Protein AF-A0A3N4GYA9-F1 (afdb_monomer_lite)

Sequence (60 aa):
MSLHNPEKPMNSDLITRILDKYFIKKGKTLEVIQRYLSVRYKLIMDKKVLQKRIENLSSN

Radius of gyration: 13.61 Å; chains: 1; bounding box: 32×41×22 Å

Foldseek 3Di:
DDPPPPDPVVDCDPLNVLCCVPCVVPVHDLVVSQVCCCPVVVDRDDSVRSVVSVVVVVVD

Structure (mmCIF, N/CA/C/O backbone):
data_AF-A0A3N4GYA9-F1
#
_entry.id   AF-A0A3N4GYA9-F1
#
loop_
_atom_site.group_PDB
_atom_site.id
_atom_site.type_symbol
_atom_site.label_atom_id
_atom_site.label_alt_id
_atom_site.label_comp_id
_atom_site.label_asym_id
_atom_site.label_entity_id
_atom_site.label_seq_id
_atom_site.pdbx_PDB_ins_code
_atom_site.Cartn_x
_atom_site.Cartn_y
_atom_site.Cartn_z
_atom_site.occupancy
_atom_site.B_iso_or_equiv
_atom_site.auth_seq_id
_atom_site.auth_comp_id
_atom_site.auth_asym_id
_atom_site.auth_atom_id
_atom_site.pdbx_PDB_model_num
ATOM 1 N N . MET A 1 1 ? -21.978 33.741 0.014 1.00 43.38 1 MET A N 1
ATOM 2 C CA . MET A 1 1 ? -22.059 32.644 1.002 1.00 43.38 1 MET A CA 1
ATOM 3 C C . MET A 1 1 ? -21.905 31.319 0.269 1.00 43.38 1 MET A C 1
ATOM 5 O O . MET A 1 1 ? -22.605 31.101 -0.706 1.00 43.38 1 MET A O 1
ATOM 9 N N . SER A 1 2 ? -20.910 30.544 0.702 1.00 53.00 2 SER A N 1
ATOM 10 C CA . SER A 1 2 ? -20.559 29.142 0.426 1.00 53.00 2 SER A CA 1
ATOM 11 C C . SER A 1 2 ? -21.120 28.428 -0.812 1.00 53.00 2 SER A C 1
ATOM 13 O O . SER A 1 2 ? -22.215 27.883 -0.783 1.00 53.00 2 SER A O 1
ATOM 15 N N . LEU A 1 3 ? -20.249 28.232 -1.802 1.00 46.28 3 LEU A N 1
ATOM 16 C CA . LEU A 1 3 ? -20.112 26.931 -2.459 1.00 46.28 3 LEU A CA 1
ATOM 17 C C . LEU A 1 3 ? -18.812 26.323 -1.928 1.00 46.28 3 LEU A C 1
ATOM 19 O O . LEU A 1 3 ? -17.729 26.589 -2.443 1.00 46.28 3 LEU A O 1
ATOM 23 N N . HIS A 1 4 ? -18.925 25.571 -0.829 1.00 48.12 4 HIS A N 1
ATOM 24 C CA . HIS A 1 4 ? -17.897 24.609 -0.444 1.00 48.12 4 HIS A CA 1
ATOM 25 C C . HIS A 1 4 ? -17.789 23.622 -1.608 1.00 48.12 4 HIS A C 1
ATOM 27 O O . HIS A 1 4 ? -18.607 22.716 -1.741 1.00 48.12 4 HIS A O 1
ATOM 33 N N . ASN A 1 5 ? -16.812 23.830 -2.487 1.00 50.16 5 ASN A N 1
ATOM 34 C CA . ASN A 1 5 ? -16.310 22.738 -3.299 1.00 50.16 5 ASN A CA 1
ATOM 35 C C . ASN A 1 5 ? -15.689 21.758 -2.300 1.00 50.16 5 ASN A C 1
ATOM 37 O O . ASN A 1 5 ? -14.731 22.157 -1.635 1.00 50.16 5 ASN A O 1
ATOM 41 N N . PRO A 1 6 ? -16.214 20.531 -2.127 1.00 54.94 6 PRO A N 1
ATOM 42 C CA . PRO A 1 6 ? -15.503 19.542 -1.339 1.00 54.94 6 PRO A CA 1
ATOM 43 C C . PRO A 1 6 ? -14.145 19.374 -2.007 1.00 54.94 6 PRO A C 1
ATOM 45 O O . PRO A 1 6 ? -14.060 19.091 -3.206 1.00 54.94 6 PRO A O 1
ATOM 48 N N . GLU A 1 7 ? -13.102 19.675 -1.244 1.00 48.44 7 GLU A N 1
ATOM 49 C CA . GLU A 1 7 ? -11.718 19.635 -1.666 1.00 48.44 7 GLU A CA 1
ATOM 50 C C . GLU A 1 7 ? -11.467 18.308 -2.373 1.00 48.44 7 GLU A C 1
ATOM 52 O O . GLU A 1 7 ? -11.407 17.244 -1.765 1.00 48.44 7 GLU A O 1
ATOM 57 N N . LYS A 1 8 ? -11.362 18.349 -3.699 1.00 50.03 8 LYS A N 1
ATOM 58 C CA . LYS A 1 8 ? -10.798 17.244 -4.458 1.00 50.03 8 LYS A CA 1
ATOM 59 C C . LYS A 1 8 ? -9.357 17.156 -3.945 1.00 50.03 8 LYS A C 1
ATOM 61 O O . LYS A 1 8 ? -8.635 18.129 -4.176 1.00 50.03 8 LYS A O 1
ATOM 66 N N . PRO A 1 9 ? -8.887 16.076 -3.284 1.00 48.97 9 PRO A N 1
ATOM 67 C CA . PRO A 1 9 ? -7.469 15.959 -2.988 1.00 48.97 9 PRO A CA 1
ATOM 68 C C . PRO A 1 9 ? -6.779 15.699 -4.326 1.00 48.97 9 PRO A C 1
ATOM 70 O O . PRO A 1 9 ? -6.602 14.568 -4.787 1.00 48.97 9 PRO A O 1
ATOM 73 N N . MET A 1 10 ? -6.490 16.791 -5.030 1.00 45.78 10 MET A N 1
ATOM 74 C CA . MET A 1 10 ? -6.004 16.834 -6.398 1.00 45.78 10 MET A CA 1
ATOM 75 C C . MET A 1 10 ? -4.498 16.592 -6.377 1.00 45.78 10 MET A C 1
ATOM 77 O O . MET A 1 10 ? -3.716 17.471 -6.691 1.00 45.78 10 MET A O 1
ATOM 81 N N . ASN A 1 11 ? -4.134 15.406 -5.880 1.00 48.66 11 ASN A N 1
ATOM 82 C CA . ASN A 1 11 ? -2.892 14.651 -6.056 1.00 48.66 11 ASN A CA 1
ATOM 83 C C . ASN A 1 11 ? -2.829 13.549 -4.987 1.00 48.66 11 ASN A C 1
ATOM 85 O O . ASN A 1 11 ? -1.863 13.445 -4.236 1.00 48.66 11 ASN A O 1
ATOM 89 N N . SER A 1 12 ? -3.855 12.693 -4.888 1.00 59.12 12 SER A N 1
ATOM 90 C CA . SER A 1 12 ? -3.659 11.424 -4.183 1.00 59.12 12 SER A CA 1
ATOM 91 C C . SER A 1 12 ? -2.529 10.677 -4.887 1.00 59.12 12 SER A C 1
ATOM 93 O O . SER A 1 12 ? -2.705 10.231 -6.027 1.00 59.12 12 SER A O 1
ATOM 95 N N . ASP A 1 13 ? -1.381 10.610 -4.214 1.00 82.06 13 ASP A N 1
ATOM 96 C CA . ASP A 1 13 ? -0.178 9.893 -4.616 1.00 82.06 13 ASP A CA 1
ATOM 97 C C . ASP A 1 13 ? -0.538 8.499 -5.153 1.00 82.06 13 ASP A C 1
ATOM 99 O O . ASP A 1 13 ? -1.514 7.881 -4.711 1.00 82.06 13 ASP A O 1
ATOM 103 N N . LEU A 1 14 ? 0.220 7.991 -6.127 1.00 86.81 14 LEU A N 1
ATOM 104 C CA . LEU A 1 14 ? -0.060 6.692 -6.752 1.00 86.81 14 LEU A CA 1
ATOM 105 C C . LEU A 1 14 ? -0.261 5.593 -5.694 1.00 86.81 14 LEU A C 1
ATOM 107 O O . LEU A 1 14 ? -1.192 4.792 -5.794 1.00 86.81 14 LEU A O 1
ATOM 111 N N . ILE A 1 15 ? 0.578 5.598 -4.655 1.00 87.94 15 ILE A N 1
ATOM 112 C CA . ILE A 1 15 ? 0.509 4.650 -3.541 1.00 87.94 15 ILE A CA 1
ATOM 113 C C . ILE A 1 15 ? -0.814 4.810 -2.792 1.00 87.94 15 ILE A C 1
ATOM 115 O O . ILE A 1 15 ? -1.485 3.820 -2.527 1.00 87.94 15 ILE A O 1
ATOM 119 N N . THR A 1 16 ? -1.230 6.043 -2.514 1.00 88.38 16 THR A N 1
ATOM 120 C CA . THR A 1 16 ? -2.505 6.345 -1.854 1.00 88.38 16 THR A CA 1
ATOM 121 C C . THR A 1 16 ? -3.699 5.809 -2.643 1.00 88.38 16 THR A C 1
ATOM 123 O O . THR A 1 16 ? -4.570 5.160 -2.070 1.00 88.38 16 THR A O 1
ATOM 126 N N . ARG A 1 17 ? -3.718 5.986 -3.971 1.00 89.31 17 ARG A N 1
ATOM 127 C CA . ARG A 1 17 ? -4.789 5.437 -4.827 1.00 89.31 17 ARG A CA 1
ATOM 128 C C . ARG A 1 17 ? -4.815 3.911 -4.815 1.00 89.31 17 ARG A C 1
ATOM 130 O O . ARG A 1 17 ? -5.883 3.305 -4.866 1.00 89.31 17 ARG A O 1
ATOM 137 N N . ILE A 1 18 ? -3.642 3.283 -4.784 1.00 91.50 18 ILE A N 1
ATOM 138 C CA . ILE A 1 18 ? -3.516 1.825 -4.724 1.00 91.50 18 ILE A CA 1
ATOM 139 C C . ILE A 1 18 ? -3.982 1.314 -3.357 1.00 91.50 18 ILE A C 1
ATOM 141 O O . ILE A 1 18 ? -4.724 0.335 -3.307 1.00 91.50 18 ILE A O 1
ATOM 145 N N . LEU A 1 19 ? -3.614 1.984 -2.266 1.00 90.69 19 LEU A N 1
ATOM 146 C CA . LEU A 1 19 ? -4.063 1.638 -0.919 1.00 90.69 19 LEU A CA 1
ATOM 147 C C . LEU A 1 19 ? -5.586 1.770 -0.791 1.00 90.69 19 LEU A C 1
ATOM 149 O O . LEU A 1 19 ? -6.237 0.801 -0.418 1.00 90.69 19 LEU A O 1
ATOM 153 N N . ASP A 1 20 ? -6.177 2.888 -1.209 1.00 90.44 20 ASP A N 1
ATOM 154 C CA . ASP A 1 20 ? -7.636 3.062 -1.213 1.00 90.44 20 ASP A CA 1
ATOM 155 C C . ASP A 1 20 ? -8.346 1.973 -2.043 1.00 90.44 20 ASP A C 1
ATOM 157 O O . ASP A 1 20 ? -9.250 1.276 -1.575 1.00 90.44 20 ASP A O 1
ATOM 161 N N . LYS A 1 21 ? -7.891 1.744 -3.280 1.00 91.31 21 LYS A N 1
ATOM 162 C CA . LYS A 1 21 ? -8.541 0.797 -4.195 1.00 91.31 21 LYS A CA 1
ATOM 163 C C . LYS A 1 21 ? -8.398 -0.661 -3.770 1.00 91.31 21 LYS A C 1
ATOM 165 O O . LYS A 1 21 ? -9.323 -1.442 -3.986 1.00 91.31 21 LYS A O 1
ATOM 170 N N . TYR A 1 22 ?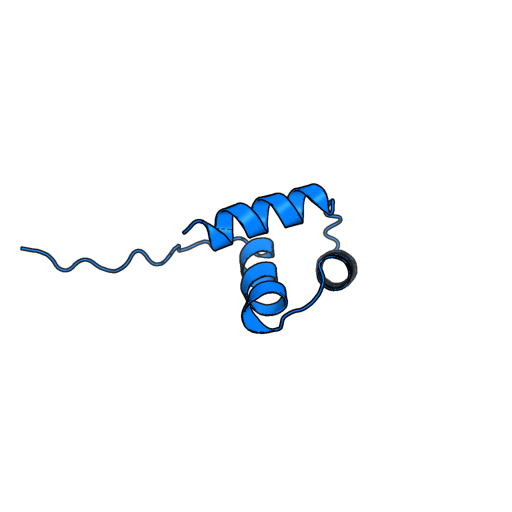 -7.229 -1.065 -3.279 1.00 92.62 22 TYR A N 1
ATOM 171 C CA . TYR A 1 22 ? -6.937 -2.473 -3.020 1.00 92.62 22 TYR A CA 1
ATOM 172 C C . TYR A 1 22 ? -7.057 -2.836 -1.544 1.00 92.62 22 TYR A C 1
ATOM 174 O O . TYR A 1 22 ? -7.619 -3.888 -1.257 1.00 92.62 22 TYR A O 1
ATOM 182 N N . PHE A 1 23 ? -6.595 -1.992 -0.622 1.00 91.44 23 PHE A N 1
ATOM 183 C CA . PHE A 1 23 ? -6.709 -2.255 0.813 1.00 91.44 23 PHE A CA 1
ATOM 184 C C . PHE A 1 23 ? -8.130 -1.967 1.305 1.00 91.44 23 PHE A C 1
ATOM 186 O O . PHE A 1 23 ? -8.821 -2.888 1.722 1.00 91.44 23 PHE A O 1
ATOM 193 N N . ILE A 1 24 ? -8.599 -0.721 1.168 1.00 86.88 24 ILE A N 1
ATOM 194 C CA . ILE A 1 24 ? -9.885 -0.279 1.734 1.00 86.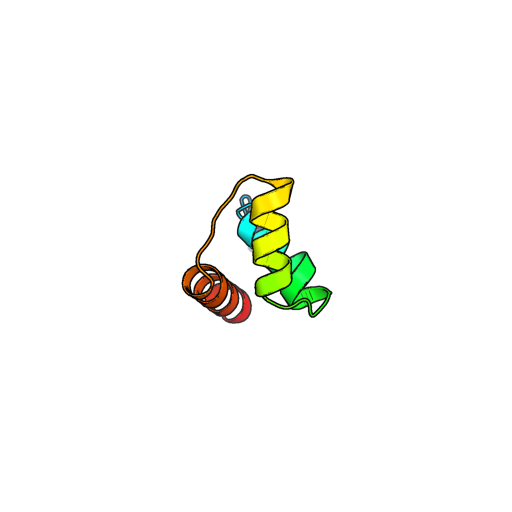88 24 ILE A CA 1
ATOM 195 C C . ILE A 1 24 ? -11.063 -0.887 0.963 1.00 86.88 24 ILE A C 1
ATOM 197 O O . ILE A 1 24 ? -11.884 -1.600 1.530 1.00 86.88 24 ILE A O 1
ATOM 201 N N . LYS A 1 25 ? -11.128 -0.674 -0.357 1.00 89.31 25 LYS A N 1
ATOM 202 C CA . LYS A 1 25 ? -12.288 -1.095 -1.168 1.00 89.31 25 LYS A CA 1
ATOM 203 C C . LYS A 1 25 ? -12.351 -2.592 -1.467 1.00 89.31 25 LYS A C 1
ATOM 205 O O . LYS A 1 25 ? -13.425 -3.109 -1.751 1.00 89.31 25 LYS A O 1
ATOM 210 N N . LYS A 1 26 ? -11.209 -3.285 -1.487 1.00 91.12 26 LYS A N 1
ATOM 211 C CA . LYS A 1 26 ? -11.121 -4.704 -1.889 1.00 91.12 26 LYS A CA 1
ATOM 212 C C . LYS A 1 26 ? -10.623 -5.638 -0.785 1.00 91.12 26 LYS A C 1
ATOM 214 O O . LYS A 1 26 ? -10.509 -6.835 -1.052 1.00 91.12 26 LYS A O 1
ATOM 219 N N . GLY A 1 27 ? -10.280 -5.119 0.396 1.00 90.75 27 GLY A N 1
ATOM 220 C CA . GLY A 1 27 ? -9.807 -5.918 1.529 1.00 90.75 27 GLY A CA 1
ATOM 221 C C . GLY A 1 27 ? -8.513 -6.693 1.257 1.00 90.75 27 GLY A C 1
ATOM 222 O O . GLY A 1 27 ? -8.310 -7.770 1.810 1.00 90.75 27 GLY A O 1
ATOM 223 N N . LYS A 1 28 ? -7.651 -6.223 0.343 1.00 92.94 28 LYS A N 1
ATOM 224 C CA . LYS A 1 28 ? -6.373 -6.889 0.048 1.00 92.94 28 LYS A CA 1
ATOM 225 C C . LYS A 1 28 ? -5.363 -6.619 1.153 1.00 92.94 28 LYS A C 1
ATOM 227 O O . LYS A 1 28 ? -5.312 -5.528 1.706 1.00 92.94 28 LYS A O 1
ATOM 232 N N . THR A 1 29 ? -4.506 -7.600 1.417 1.00 92.88 29 THR A N 1
ATOM 233 C CA . THR A 1 29 ? -3.443 -7.465 2.413 1.00 92.88 29 THR A CA 1
ATOM 234 C C . THR A 1 29 ? -2.316 -6.558 1.920 1.00 92.88 29 THR A C 1
ATOM 236 O O . THR A 1 29 ? -2.081 -6.401 0.716 1.00 92.88 29 THR A O 1
ATOM 239 N N . LEU A 1 30 ? -1.571 -5.994 2.872 1.00 91.12 30 LEU A N 1
ATOM 240 C CA . LEU A 1 30 ? -0.402 -5.162 2.590 1.00 91.12 30 LEU A CA 1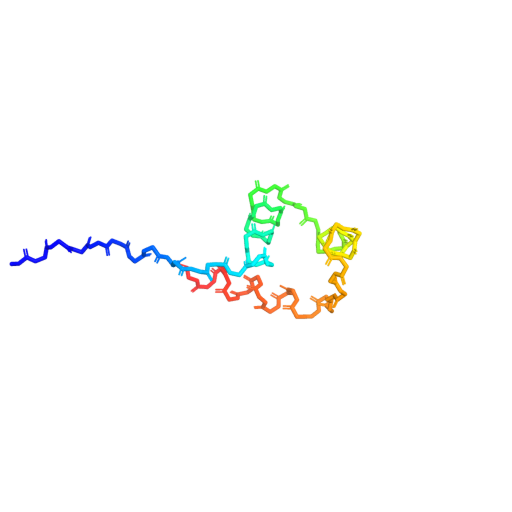
ATOM 241 C C . LEU A 1 30 ? 0.656 -5.878 1.742 1.00 91.12 30 LEU A C 1
ATOM 243 O O . LEU A 1 30 ? 1.245 -5.249 0.871 1.00 91.12 30 LEU A O 1
ATOM 247 N N . GLU A 1 31 ? 0.855 -7.183 1.924 1.00 92.38 31 GLU A N 1
ATOM 248 C CA . GLU A 1 31 ? 1.835 -7.966 1.156 1.00 92.38 31 GLU A CA 1
ATOM 249 C C . GLU A 1 31 ? 1.485 -8.033 -0.335 1.00 92.38 31 GLU A C 1
ATOM 251 O O . GLU A 1 31 ? 2.351 -7.878 -1.198 1.00 92.38 31 GLU A O 1
ATOM 256 N N . VAL A 1 32 ? 0.197 -8.196 -0.657 1.00 92.81 32 VAL A N 1
ATOM 257 C CA . VAL A 1 32 ? -0.282 -8.181 -2.047 1.00 92.81 32 VAL A CA 1
ATOM 258 C C . VAL A 1 32 ? -0.047 -6.809 -2.673 1.00 92.81 32 VAL A C 1
ATOM 260 O O . VAL A 1 32 ? 0.377 -6.715 -3.825 1.00 92.81 32 VAL A O 1
ATOM 263 N N . ILE A 1 33 ? -0.281 -5.742 -1.909 1.00 91.81 33 ILE A N 1
ATOM 264 C CA . ILE A 1 33 ? -0.075 -4.366 -2.363 1.00 91.81 33 ILE A CA 1
ATOM 265 C C . ILE A 1 33 ? 1.415 -4.067 -2.554 1.00 91.81 33 ILE A C 1
ATOM 267 O O . ILE A 1 33 ? 1.785 -3.501 -3.580 1.00 91.81 33 ILE A O 1
ATOM 271 N N . GLN A 1 34 ? 2.276 -4.499 -1.631 1.00 92.94 34 GLN A N 1
ATOM 272 C CA . GLN A 1 34 ? 3.732 -4.389 -1.758 1.00 92.94 34 GLN A CA 1
ATOM 273 C C . GLN A 1 34 ? 4.234 -5.090 -3.015 1.00 92.94 34 GLN A C 1
ATOM 275 O O . GLN A 1 34 ? 4.966 -4.498 -3.807 1.00 92.94 34 GLN A O 1
ATOM 280 N N . ARG A 1 35 ? 3.797 -6.334 -3.243 1.00 93.06 35 ARG A N 1
ATOM 281 C CA . ARG A 1 35 ? 4.161 -7.081 -4.448 1.00 93.06 35 ARG A CA 1
ATOM 282 C C . ARG A 1 35 ? 3.660 -6.380 -5.707 1.00 93.06 35 ARG A C 1
ATOM 284 O O . ARG A 1 35 ? 4.392 -6.300 -6.687 1.00 93.06 35 ARG A O 1
ATOM 291 N N . TYR A 1 36 ? 2.439 -5.853 -5.688 1.00 92.50 36 TYR A N 1
ATOM 292 C CA . TYR A 1 36 ? 1.876 -5.118 -6.817 1.00 92.50 36 TYR A CA 1
ATOM 293 C C . TYR A 1 36 ? 2.679 -3.849 -7.133 1.00 92.50 36 TYR A C 1
ATOM 295 O O . TYR A 1 36 ? 3.017 -3.623 -8.292 1.00 92.50 36 TYR A O 1
ATOM 303 N N . LEU A 1 37 ? 3.040 -3.063 -6.116 1.00 91.50 37 LEU A N 1
ATOM 304 C CA . LEU A 1 37 ? 3.881 -1.871 -6.254 1.00 91.50 37 LEU A CA 1
ATOM 305 C C . LEU A 1 37 ? 5.270 -2.215 -6.807 1.00 91.50 37 LEU A C 1
ATOM 307 O O . LEU A 1 37 ? 5.729 -1.575 -7.754 1.00 91.50 37 LEU A O 1
ATOM 311 N N . SER A 1 38 ? 5.889 -3.273 -6.287 1.00 92.94 38 SER A N 1
ATOM 312 C CA . SER A 1 38 ? 7.204 -3.732 -6.732 1.00 92.94 38 SER A CA 1
ATOM 313 C C . SER A 1 38 ? 7.178 -4.242 -8.178 1.00 92.94 38 SER A C 1
ATOM 315 O O . SER A 1 38 ? 7.972 -3.811 -9.007 1.00 92.94 38 SER A O 1
ATOM 317 N N . VAL A 1 39 ? 6.211 -5.088 -8.542 1.00 93.25 39 VAL A N 1
ATOM 318 C CA . VAL A 1 39 ? 6.161 -5.694 -9.883 1.00 93.25 39 VAL A CA 1
ATOM 319 C C . VAL A 1 39 ? 5.687 -4.706 -10.948 1.00 93.25 39 VAL A C 1
ATOM 321 O O . VAL A 1 39 ? 6.244 -4.665 -12.042 1.00 93.25 39 VAL A O 1
ATOM 324 N N . ARG A 1 40 ? 4.641 -3.919 -10.668 1.00 93.25 40 ARG A N 1
ATOM 325 C CA . ARG A 1 40 ? 4.027 -3.036 -11.675 1.00 93.25 40 ARG A CA 1
ATOM 326 C C . ARG A 1 40 ? 4.718 -1.688 -11.791 1.00 93.25 40 ARG A C 1
ATOM 328 O O . ARG A 1 40 ? 4.759 -1.141 -12.886 1.00 93.25 40 ARG A O 1
ATOM 335 N N . TYR A 1 41 ? 5.227 -1.161 -10.682 1.00 89.69 41 TYR A N 1
ATOM 336 C CA . TYR A 1 41 ? 5.770 0.196 -10.621 1.00 89.69 41 TYR A CA 1
ATOM 337 C C . TYR A 1 41 ? 7.245 0.234 -10.224 1.00 89.69 41 TYR A C 1
ATOM 339 O O . TYR A 1 41 ? 7.807 1.321 -10.152 1.00 89.69 41 TYR A O 1
ATOM 347 N N . LYS A 1 42 ? 7.884 -0.922 -9.976 1.00 90.94 42 LYS A N 1
ATOM 348 C CA . LYS A 1 42 ? 9.266 -1.011 -9.469 1.00 90.94 42 LYS A CA 1
ATOM 349 C C . LYS A 1 42 ? 9.471 -0.222 -8.169 1.00 90.94 42 LYS A C 1
ATOM 351 O O . LYS A 1 42 ? 10.576 0.215 -7.868 1.00 90.94 42 LYS A O 1
ATOM 356 N N . LEU A 1 43 ? 8.397 -0.054 -7.392 1.00 88.44 43 LEU A N 1
ATOM 357 C CA . LEU A 1 43 ? 8.404 0.661 -6.120 1.00 88.44 43 LEU A CA 1
ATOM 358 C C . LEU A 1 43 ? 8.529 -0.338 -4.974 1.00 88.44 43 LEU A C 1
ATOM 360 O O . LEU A 1 43 ? 7.578 -1.052 -4.647 1.00 88.44 43 LEU A O 1
ATOM 364 N N . ILE A 1 44 ? 9.707 -0.369 -4.356 1.00 88.38 44 ILE A N 1
ATOM 365 C CA . ILE A 1 44 ? 9.956 -1.140 -3.140 1.00 88.38 44 ILE A CA 1
ATOM 366 C C . ILE A 1 44 ? 9.576 -0.254 -1.958 1.00 88.38 44 ILE A C 1
ATOM 368 O O . ILE A 1 44 ? 10.165 0.799 -1.738 1.00 88.38 44 ILE A O 1
ATOM 372 N N . MET A 1 45 ? 8.549 -0.674 -1.229 1.00 85.94 45 MET A N 1
ATOM 373 C CA . MET A 1 45 ? 7.997 0.064 -0.099 1.00 85.94 45 MET A CA 1
ATOM 374 C C . MET A 1 45 ? 7.981 -0.831 1.126 1.00 85.94 45 MET A C 1
ATOM 376 O O . MET A 1 45 ? 7.477 -1.957 1.074 1.00 85.94 45 MET A O 1
ATOM 380 N N . ASP A 1 46 ? 8.463 -0.300 2.243 1.00 89.19 46 ASP A N 1
ATOM 381 C CA . ASP A 1 46 ? 8.369 -0.980 3.524 1.00 89.19 46 ASP A CA 1
ATOM 382 C C . ASP A 1 46 ? 6.924 -1.111 3.994 1.00 89.19 46 ASP A C 1
ATOM 384 O O . ASP A 1 46 ? 6.103 -0.194 3.875 1.00 89.19 46 ASP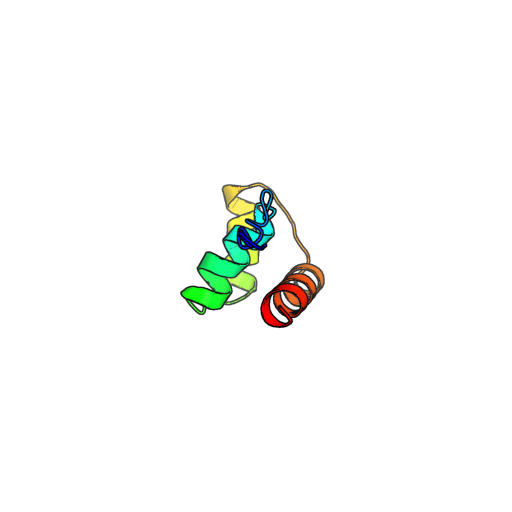 A O 1
ATOM 388 N N . LYS A 1 47 ? 6.629 -2.252 4.620 1.00 87.94 47 LYS A N 1
ATOM 389 C CA . LYS A 1 47 ? 5.294 -2.556 5.145 1.00 87.94 47 LYS A CA 1
ATOM 390 C C . LYS A 1 47 ? 4.856 -1.514 6.176 1.00 87.94 47 LYS A C 1
ATOM 392 O O . LYS A 1 47 ? 3.713 -1.072 6.142 1.00 87.94 47 LYS A O 1
ATOM 397 N N . LYS A 1 48 ? 5.787 -1.061 7.027 1.00 89.44 48 LYS A N 1
ATOM 398 C CA . LYS A 1 48 ? 5.556 -0.000 8.024 1.00 89.44 48 LYS A CA 1
ATOM 399 C C . LYS A 1 48 ? 5.153 1.328 7.379 1.00 89.44 48 LYS A C 1
ATOM 401 O O . LYS A 1 48 ? 4.276 2.015 7.891 1.00 89.44 48 LYS A O 1
ATOM 406 N N . VAL A 1 49 ? 5.757 1.679 6.241 1.00 89.44 49 VAL A N 1
ATOM 407 C CA . VAL A 1 49 ? 5.437 2.922 5.519 1.00 89.44 49 VAL A CA 1
ATOM 408 C C . VAL A 1 49 ? 4.038 2.844 4.914 1.00 89.44 49 VAL A C 1
ATOM 410 O O . VAL A 1 49 ? 3.272 3.802 5.007 1.00 89.44 49 VAL A O 1
ATOM 413 N N . LEU A 1 50 ? 3.679 1.702 4.324 1.00 89.38 50 LEU A N 1
ATOM 414 C CA . LEU A 1 50 ? 2.332 1.493 3.790 1.00 89.38 50 LEU A CA 1
ATOM 415 C C . LEU A 1 50 ? 1.277 1.483 4.895 1.00 89.38 50 LEU A C 1
ATOM 417 O O . LEU A 1 50 ? 0.228 2.091 4.719 1.00 89.38 50 LEU A O 1
ATOM 421 N N . GLN A 1 51 ? 1.571 0.858 6.035 1.00 90.06 51 GLN A N 1
ATOM 422 C CA . GLN A 1 51 ? 0.686 0.857 7.197 1.00 90.06 51 GLN A CA 1
ATOM 423 C C . GLN A 1 51 ? 0.428 2.278 7.707 1.00 90.06 51 GLN A C 1
ATOM 425 O O . GLN A 1 51 ? -0.726 2.682 7.786 1.00 90.06 51 GLN A O 1
ATOM 430 N N . LYS A 1 52 ? 1.482 3.075 7.926 1.00 89.62 52 LYS A N 1
ATOM 431 C CA . LYS A 1 52 ? 1.341 4.475 8.355 1.00 89.62 52 LYS A CA 1
ATOM 432 C C . LYS A 1 52 ? 0.517 5.307 7.370 1.00 89.62 52 LYS A C 1
ATOM 434 O O . LYS A 1 52 ? -0.261 6.173 7.758 1.00 89.62 52 LYS A O 1
ATOM 439 N N . ARG A 1 53 ? 0.666 5.044 6.067 1.00 87.31 53 ARG A N 1
ATOM 440 C CA . ARG A 1 53 ? -0.147 5.697 5.031 1.00 87.31 53 ARG A CA 1
ATOM 441 C C . ARG A 1 53 ? -1.615 5.280 5.093 1.00 87.31 53 ARG A C 1
ATOM 443 O O . ARG A 1 53 ? -2.462 6.136 4.887 1.00 87.31 53 ARG A O 1
ATOM 450 N N . ILE A 1 54 ? -1.918 4.014 5.376 1.00 87.94 54 ILE A N 1
ATOM 451 C CA . ILE A 1 54 ? -3.300 3.554 5.584 1.00 87.94 54 ILE A CA 1
ATOM 452 C C . ILE A 1 54 ? -3.909 4.222 6.814 1.00 87.94 54 ILE A C 1
ATOM 454 O O . ILE A 1 54 ? 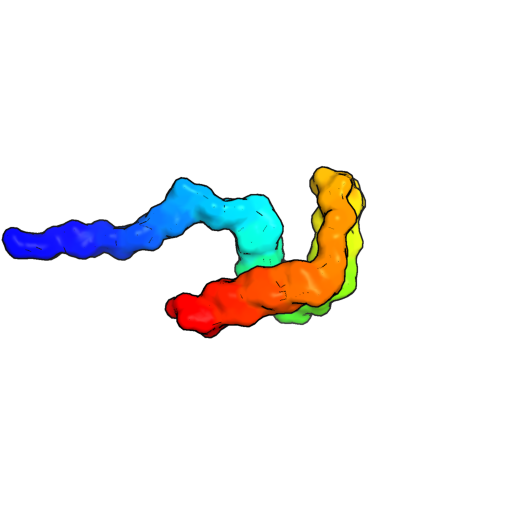-5.038 4.688 6.738 1.00 87.94 54 ILE A O 1
ATOM 458 N N . GLU A 1 55 ? -3.170 4.301 7.919 1.00 88.56 55 GLU A N 1
ATOM 459 C CA . GLU A 1 55 ? -3.642 4.957 9.146 1.00 88.56 55 GLU A CA 1
ATOM 460 C C . GLU A 1 55 ? -4.016 6.420 8.872 1.00 88.56 55 GLU A C 1
ATOM 462 O O . GLU A 1 55 ? -5.113 6.854 9.216 1.00 88.56 55 GLU A O 1
ATOM 467 N N . ASN A 1 56 ? -3.167 7.146 8.138 1.00 85.00 56 ASN A N 1
ATOM 468 C CA . ASN A 1 56 ? -3.459 8.513 7.698 1.00 85.00 56 ASN A CA 1
ATOM 469 C C . ASN A 1 56 ? -4.652 8.614 6.727 1.00 85.00 56 ASN A C 1
ATOM 471 O O . ASN A 1 56 ? -5.292 9.660 6.667 1.00 85.00 56 ASN A O 1
ATOM 475 N N . LEU A 1 57 ? -4.936 7.561 5.950 1.00 79.75 57 LEU A N 1
ATOM 476 C CA . LEU A 1 57 ? -6.078 7.513 5.028 1.00 79.75 57 LEU A CA 1
ATOM 477 C C . LEU A 1 57 ? -7.395 7.182 5.721 1.00 79.75 57 LEU A C 1
ATOM 479 O O . LEU A 1 57 ? -8.432 7.611 5.243 1.00 79.75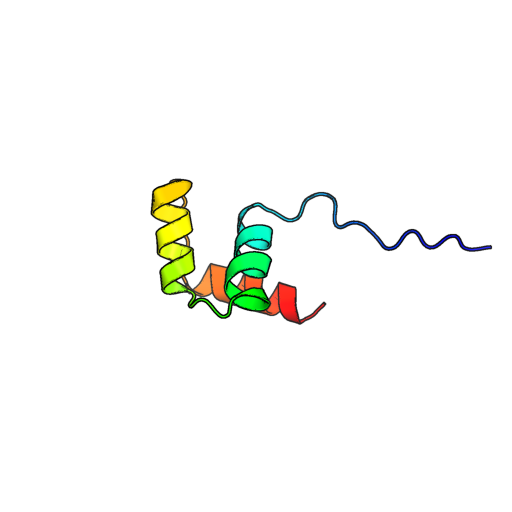 57 LEU A O 1
ATOM 483 N N . SER A 1 58 ? -7.349 6.406 6.803 1.00 71.06 58 SER A N 1
ATOM 484 C CA . SER A 1 58 ? -8.530 6.044 7.588 1.00 71.06 58 SER A CA 1
ATOM 485 C C . SER A 1 58 ? -8.876 7.077 8.662 1.00 71.06 58 SER A C 1
ATOM 487 O O . SER A 1 58 ? -9.955 6.993 9.240 1.00 71.06 58 SER A O 1
ATOM 489 N N . SER A 1 59 ? -7.950 7.987 8.982 1.00 60.19 59 SER A N 1
ATOM 490 C CA . SER A 1 59 ? -8.141 9.037 9.995 1.00 60.19 59 SER A CA 1
ATOM 491 C C . SER A 1 59 ? -8.731 10.337 9.422 1.00 60.19 59 SER A C 1
ATOM 493 O O . SER A 1 59 ? -8.905 11.293 10.172 1.00 60.19 59 SER A O 1
ATOM 495 N N . ASN A 1 60 ? -9.012 10.376 8.113 1.00 47.91 60 ASN A N 1
ATOM 496 C CA . ASN A 1 60 ? -9.805 11.402 7.423 1.00 47.91 60 ASN A CA 1
ATOM 497 C C . ASN A 1 60 ? -11.124 10.787 6.956 1.00 47.91 60 ASN A C 1
ATOM 499 O O . ASN A 1 60 ? -12.131 11.523 6.937 1.00 47.91 60 ASN A O 1
#

pLDDT: mean 80.28, std 17.02, range [43.38, 93.25]

Secondary structure (DSSP, 8-state):
---------TT--HHHHHIIIIIITT---HHHHHHHHHHHH-----HHHHHHHHHHHH--